Protein AF-A0A958MNU4-F1 (afdb_monomer_lite)

Radius of gyration: 23.28 Å; chains: 1; bounding box: 33×42×82 Å

Foldseek 3Di:
DVVVVVVVVVVVVVVVPPCPQFLLQVLLQVLLQCLLCPPVPPPDDRDRADGQDDDDPVDDSNDSPSSNVNNNVVNVVVNVPPPPCPPPPDPDDDDDDD

pLDDT: mean 85.31, std 14.1, range [51.0, 98.69]

Sequence (98 aa):
MKQTFLLSLIFFLSTSFLLSQTEFDNGFKDGYKNGHCQDQGIGCIKPIPPIAPIPTVDESSSSYQDGYNRGFQMGMKAQTSKPNSTNRQRYQTAKPTF

Secondary structure (DSSP, 8-state):
-HHHHHHHHHHHHHHGGG----HHHHHHHHHHHHHHTTT--TT--PPPPPPPPPP-TTS-TT-HHHHHHHHHHHHHHHHHTS----------PPPPP-

Structure (mmCIF, N/CA/C/O backbone):
data_AF-A0A958MNU4-F1
#
_entry.id   AF-A0A958MNU4-F1
#
loop_
_atom_site.group_PDB
_atom_site.id
_atom_site.type_symbol
_atom_site.label_atom_id
_atom_site.label_alt_id
_atom_site.label_comp_id
_atom_site.label_asym_id
_atom_site.label_entity_id
_atom_site.label_seq_id
_atom_site.pdbx_PDB_ins_code
_atom_site.Cartn_x
_atom_site.Cartn_y
_atom_site.Cartn_z
_atom_site.occupancy
_atom_site.B_iso_or_equiv
_atom_site.auth_seq_id
_atom_site.auth_comp_id
_atom_site.auth_asym_id
_atom_site.auth_atom_id
_atom_site.pdbx_PDB_model_num
ATOM 1 N N . MET A 1 1 ? -11.727 25.347 39.130 1.00 61.28 1 MET A N 1
ATOM 2 C CA . MET A 1 1 ? -11.015 24.052 39.006 1.00 61.28 1 MET A CA 1
ATOM 3 C C . MET A 1 1 ? -11.803 23.007 38.216 1.00 61.28 1 MET A C 1
ATOM 5 O O . MET A 1 1 ? -11.274 22.511 37.236 1.00 61.28 1 MET A O 1
ATOM 9 N N . LYS A 1 2 ? -13.065 22.697 38.558 1.00 69.12 2 LYS A N 1
ATOM 10 C CA . LYS A 1 2 ? -13.863 21.695 37.811 1.00 69.12 2 LYS A CA 1
ATOM 11 C C . LYS A 1 2 ? -14.173 22.101 36.357 1.00 69.12 2 LYS A C 1
ATOM 13 O O . LYS A 1 2 ? -14.072 21.277 35.460 1.00 69.12 2 LYS A O 1
ATOM 18 N N . GLN A 1 3 ? -14.476 23.377 36.112 1.00 75.12 3 GLN A N 1
ATOM 19 C CA . GLN A 1 3 ? -14.827 23.886 34.776 1.00 75.12 3 GLN A CA 1
ATOM 20 C C . GLN A 1 3 ? -13.622 23.988 33.825 1.00 75.12 3 GLN A C 1
ATOM 22 O O . GLN A 1 3 ? -13.725 23.647 32.653 1.00 75.12 3 GLN A O 1
ATOM 27 N N . THR A 1 4 ? -12.453 24.377 34.342 1.00 80.06 4 THR A N 1
ATOM 28 C CA . THR A 1 4 ? -11.189 24.386 33.587 1.00 80.06 4 THR A CA 1
ATOM 29 C C . THR A 1 4 ? -10.704 22.969 33.270 1.00 80.06 4 THR A C 1
ATOM 31 O O . THR A 1 4 ? -10.168 22.733 32.193 1.00 80.06 4 THR A O 1
ATOM 34 N N . PHE A 1 5 ? -10.942 22.010 34.171 1.00 85.56 5 PHE A N 1
ATOM 35 C CA . PHE A 1 5 ? -10.672 20.591 33.927 1.00 85.56 5 PHE A CA 1
ATOM 36 C C . PHE A 1 5 ? -11.576 20.018 32.825 1.00 85.56 5 PHE A C 1
ATOM 38 O O . PHE A 1 5 ? -11.093 19.317 31.940 1.00 85.56 5 PHE A O 1
ATOM 45 N N . LEU A 1 6 ? -12.864 20.381 32.825 1.00 85.81 6 LEU A N 1
ATOM 46 C CA . LEU A 1 6 ? -13.816 19.965 31.791 1.00 85.81 6 LEU A CA 1
ATOM 47 C C . LEU A 1 6 ? -13.427 20.495 30.399 1.00 85.81 6 LEU A C 1
ATOM 49 O O . LEU A 1 6 ? -13.471 19.755 29.423 1.00 85.81 6 LEU A O 1
ATOM 53 N N . LEU A 1 7 ? -13.000 21.760 30.316 1.00 85.56 7 LEU A N 1
ATOM 54 C CA . LEU A 1 7 ? -12.536 22.376 29.067 1.00 85.56 7 LEU A CA 1
ATOM 55 C C . LEU A 1 7 ? -11.246 21.730 28.543 1.00 85.56 7 LEU A C 1
ATOM 57 O O . LEU A 1 7 ? -11.131 21.493 27.343 1.00 85.56 7 LEU A O 1
ATOM 61 N N . SER A 1 8 ? -10.311 21.391 29.436 1.00 84.50 8 SER A N 1
ATOM 62 C CA . SER A 1 8 ? -9.097 20.643 29.082 1.00 84.50 8 SER A CA 1
ATOM 63 C C . SER A 1 8 ? -9.435 19.257 28.521 1.00 84.50 8 SER A C 1
ATOM 65 O O . SER A 1 8 ? -8.940 18.877 27.463 1.00 84.50 8 SER A O 1
ATOM 67 N N . LEU A 1 9 ? -10.355 18.529 29.165 1.00 84.81 9 LEU 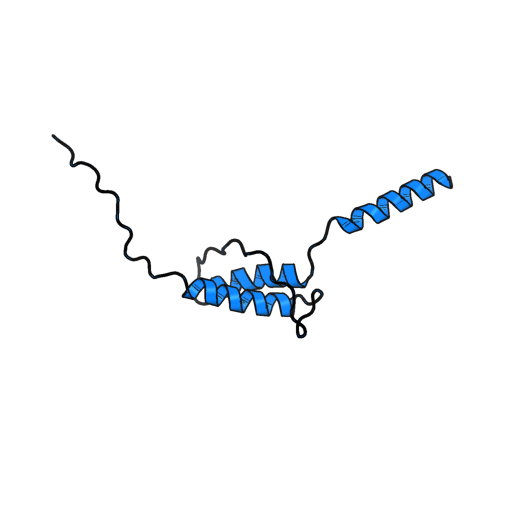A N 1
ATOM 68 C CA . LEU A 1 9 ? -10.792 17.207 28.715 1.00 84.81 9 LEU A CA 1
ATOM 69 C C . LEU A 1 9 ? -11.430 17.258 27.314 1.00 84.81 9 LEU A C 1
ATOM 71 O O . LEU A 1 9 ? -11.078 16.461 26.450 1.00 84.81 9 LEU A O 1
ATOM 75 N N . ILE A 1 10 ? -12.308 18.232 27.057 1.00 84.44 10 ILE A N 1
ATOM 76 C CA . ILE A 1 10 ? -12.951 18.419 25.744 1.00 84.44 10 ILE A CA 1
ATOM 77 C C . ILE A 1 10 ? -11.920 18.746 24.650 1.00 84.44 10 ILE A C 1
ATOM 79 O O . ILE A 1 10 ? -12.037 18.247 23.531 1.00 84.44 10 ILE A O 1
ATOM 83 N N . PHE A 1 11 ? -10.893 19.540 24.967 1.00 80.38 11 PHE A N 1
ATOM 84 C CA . PHE A 1 11 ? -9.813 19.867 24.032 1.00 80.38 11 PHE A CA 1
ATOM 85 C C . PHE A 1 11 ? -8.933 18.653 23.695 1.00 80.38 11 PHE A C 1
ATOM 87 O O . PHE A 1 11 ? -8.550 18.474 22.544 1.00 80.38 11 PHE A O 1
ATOM 94 N N . PHE A 1 12 ? -8.651 17.774 24.660 1.00 73.81 12 PHE A N 1
ATOM 95 C CA . PHE A 1 12 ? -7.902 16.543 24.387 1.00 73.81 12 PHE A CA 1
ATOM 96 C C . PHE A 1 12 ? -8.686 15.568 23.494 1.00 73.81 12 PHE A C 1
ATOM 98 O O . PHE A 1 12 ? -8.119 15.041 22.538 1.00 73.81 12 PHE A O 1
ATOM 105 N N . LEU A 1 13 ? -9.990 15.381 23.732 1.00 72.94 13 LEU A N 1
ATOM 106 C CA . LEU A 1 13 ? -10.832 14.491 22.918 1.00 72.94 13 LEU A CA 1
ATOM 107 C C . LEU A 1 13 ? -11.012 14.960 21.462 1.00 72.94 13 LEU A C 1
ATOM 109 O O . LEU A 1 13 ? -11.176 14.125 20.574 1.00 72.94 13 LEU A O 1
ATOM 113 N N . SER A 1 14 ? -10.977 16.266 21.182 1.00 69.69 14 SER A N 1
ATOM 114 C CA . SER A 1 14 ? -11.162 16.778 19.815 1.00 69.69 14 SER A CA 1
ATOM 115 C C . SER A 1 14 ? -9.946 16.547 18.907 1.00 69.69 14 SER A C 1
ATOM 117 O O . SER A 1 14 ? -10.104 16.429 17.692 1.00 69.69 14 SER A O 1
ATOM 119 N N . THR A 1 15 ? -8.741 16.416 19.472 1.00 65.69 15 THR A N 1
ATOM 120 C CA . THR A 1 15 ? -7.505 16.208 18.691 1.00 65.69 15 THR A CA 1
ATOM 121 C C . THR A 1 15 ? -7.382 14.814 18.070 1.00 65.69 15 THR A C 1
ATOM 123 O O . THR A 1 15 ? -6.695 14.652 17.062 1.00 65.69 15 THR A O 1
ATOM 126 N N . SER A 1 16 ? -8.092 13.814 18.601 1.00 61.56 16 SER A N 1
ATOM 127 C CA . SER A 1 16 ? -8.047 12.427 18.111 1.00 61.56 16 SER A CA 1
ATOM 128 C C . SER A 1 16 ? -8.760 12.215 16.767 1.00 61.56 16 SER A C 1
ATOM 130 O O . SER A 1 16 ? -8.522 11.209 16.107 1.00 61.56 16 SER A O 1
ATOM 132 N N . PHE A 1 17 ? -9.597 13.159 16.323 1.00 58.44 17 PHE A N 1
ATOM 133 C CA . PHE A 1 17 ? -10.357 13.051 15.068 1.00 58.44 17 PHE A CA 1
ATOM 134 C C . PHE A 1 17 ? -9.592 13.523 13.820 1.00 58.44 17 PHE A C 1
ATOM 136 O O . PHE A 1 17 ? -10.094 13.395 12.706 1.00 58.44 17 PHE A O 1
ATOM 143 N N . LEU A 1 18 ? -8.382 14.070 13.975 1.00 60.50 18 LEU A N 1
ATOM 144 C CA . LEU A 1 18 ? -7.619 14.641 12.856 1.00 60.50 18 LEU A CA 1
ATOM 145 C C . LEU A 1 18 ? -6.843 13.590 12.039 1.00 60.50 18 LEU A C 1
ATOM 147 O O . LEU A 1 18 ? -6.375 13.889 10.942 1.00 60.50 18 LEU A O 1
ATOM 151 N N . LEU A 1 19 ? -6.731 12.353 12.533 1.00 63.78 19 LEU A N 1
ATOM 152 C CA . LEU A 1 19 ? -6.011 11.260 11.875 1.00 63.78 19 LEU A CA 1
ATOM 153 C C . LEU A 1 19 ? -6.998 10.193 11.381 1.00 63.78 19 LEU A C 1
ATOM 155 O O . LEU A 1 19 ? -7.088 9.103 11.927 1.00 63.78 19 LEU A O 1
ATOM 159 N N . SER A 1 20 ? -7.749 10.513 10.325 1.00 67.62 20 SER A N 1
ATOM 160 C CA . SER A 1 20 ? -8.711 9.588 9.693 1.00 67.62 20 SER A CA 1
ATOM 161 C C . SER A 1 20 ? -8.057 8.485 8.836 1.00 67.62 20 SER A C 1
ATOM 163 O O . SER A 1 20 ? -8.767 7.725 8.182 1.00 67.62 20 SER A O 1
ATOM 165 N N . GLN A 1 21 ? -6.725 8.426 8.765 1.00 83.38 21 GLN A N 1
ATOM 166 C CA . GLN A 1 21 ? -6.015 7.455 7.930 1.00 83.38 21 GLN A CA 1
ATOM 167 C C . GLN A 1 21 ? -5.842 6.155 8.702 1.00 83.38 21 GLN A C 1
ATOM 169 O O . GLN A 1 21 ? -5.296 6.150 9.803 1.00 83.38 21 GLN A O 1
ATOM 174 N N . THR A 1 22 ? -6.318 5.067 8.115 1.00 93.38 22 THR A N 1
ATOM 175 C CA . THR A 1 22 ? -6.226 3.731 8.690 1.00 93.38 22 THR A CA 1
ATOM 176 C C . THR A 1 22 ? -4.854 3.107 8.413 1.00 93.38 22 THR A C 1
ATOM 178 O O . THR A 1 22 ? -4.125 3.542 7.517 1.00 93.38 22 THR A O 1
ATOM 181 N N . GLU A 1 23 ? -4.489 2.062 9.157 1.00 96.31 23 GLU A N 1
ATOM 182 C CA . GLU A 1 23 ? -3.260 1.304 8.880 1.00 96.31 23 GLU A CA 1
ATOM 183 C C . GLU A 1 23 ? -3.282 0.696 7.475 1.00 96.31 23 GLU A C 1
ATOM 185 O O . GLU A 1 23 ? -2.266 0.705 6.777 1.00 96.31 23 GLU A O 1
ATOM 190 N N . PHE A 1 24 ? -4.459 0.265 7.015 1.00 97.88 24 PHE A N 1
ATOM 191 C CA . PHE A 1 24 ? -4.668 -0.177 5.643 1.00 97.88 24 PHE A CA 1
ATOM 192 C C . PHE A 1 24 ? -4.322 0.918 4.624 1.00 97.88 24 PHE A C 1
ATOM 194 O O . PHE A 1 24 ? -3.629 0.641 3.648 1.00 97.88 24 PHE A O 1
ATOM 201 N N . ASP A 1 25 ? -4.735 2.171 4.849 1.00 97.12 25 ASP A N 1
ATOM 202 C CA . ASP A 1 25 ? -4.419 3.285 3.940 1.00 97.12 25 ASP A CA 1
ATOM 203 C C . ASP A 1 25 ? -2.910 3.534 3.845 1.00 97.12 25 ASP A C 1
ATOM 205 O O . ASP A 1 25 ? -2.379 3.813 2.764 1.00 97.12 25 ASP A O 1
ATOM 209 N N . ASN A 1 26 ? -2.215 3.444 4.979 1.00 97.06 26 ASN A N 1
ATOM 210 C CA . ASN A 1 26 ? -0.765 3.610 5.044 1.00 97.06 26 ASN A CA 1
ATOM 211 C C . ASN A 1 26 ? -0.062 2.471 4.298 1.00 97.06 26 ASN A C 1
ATOM 213 O O . ASN A 1 26 ? 0.755 2.732 3.409 1.00 97.06 26 ASN A O 1
ATOM 217 N N . GLY A 1 27 ? -0.462 1.227 4.572 1.00 98.25 27 GLY A N 1
ATOM 218 C CA . GLY A 1 27 ? 0.024 0.044 3.869 1.00 98.25 27 GLY A CA 1
ATOM 219 C C . GLY A 1 27 ? -0.200 0.141 2.367 1.00 98.25 27 GLY A C 1
ATOM 220 O O . GLY A 1 27 ? 0.733 -0.037 1.585 1.00 98.25 27 GLY A O 1
ATOM 221 N N . PHE A 1 28 ? -1.408 0.517 1.946 1.00 98.56 28 PHE A N 1
ATOM 222 C CA . PHE A 1 28 ? -1.768 0.663 0.540 1.00 98.56 28 PHE A CA 1
ATOM 223 C C . PHE A 1 28 ? -0.878 1.661 -0.196 1.00 98.56 28 PHE A C 1
ATOM 225 O O . PHE A 1 28 ? -0.376 1.357 -1.281 1.00 98.56 28 PHE A O 1
ATOM 232 N N . LYS A 1 29 ? -0.639 2.841 0.390 1.00 97.88 29 LYS A N 1
ATOM 233 C CA . LYS A 1 29 ? 0.219 3.873 -0.213 1.00 97.88 29 LYS A CA 1
ATOM 234 C C . LYS A 1 29 ? 1.643 3.371 -0.433 1.00 97.88 29 LYS A C 1
ATOM 236 O O . LYS A 1 29 ? 2.232 3.667 -1.476 1.00 97.88 29 LYS A O 1
ATOM 241 N N . ASP A 1 30 ? 2.197 2.638 0.524 1.00 98.25 30 ASP A N 1
ATOM 242 C CA . ASP A 1 30 ? 3.561 2.116 0.438 1.00 98.25 30 ASP A CA 1
ATOM 243 C C . ASP A 1 30 ? 3.656 0.942 -0.533 1.00 98.25 30 ASP A C 1
ATOM 245 O O . ASP A 1 30 ? 4.509 0.943 -1.428 1.00 98.25 30 ASP A O 1
ATOM 249 N N . GLY A 1 31 ? 2.718 -0.001 -0.425 1.00 98.12 31 GLY A N 1
ATOM 250 C CA . GLY A 1 31 ? 2.580 -1.130 -1.332 1.00 98.12 31 GLY A CA 1
ATOM 251 C C . GLY A 1 31 ? 2.470 -0.664 -2.777 1.00 98.12 31 GLY A C 1
ATOM 252 O O . GLY A 1 31 ? 3.236 -1.117 -3.621 1.00 98.12 31 GLY A O 1
ATOM 253 N N . TYR A 1 32 ? 1.603 0.310 -3.069 1.00 98.38 32 TYR A N 1
ATOM 254 C CA . TYR A 1 32 ? 1.413 0.832 -4.424 1.00 98.38 32 TYR A CA 1
ATOM 255 C C . TYR A 1 32 ? 2.691 1.413 -5.024 1.00 98.38 32 TYR A C 1
ATOM 257 O O . TYR A 1 32 ? 3.036 1.111 -6.169 1.00 98.38 32 TYR A O 1
ATOM 265 N N . LYS A 1 33 ? 3.429 2.222 -4.255 1.00 97.12 33 LYS A N 1
ATOM 266 C CA . LYS A 1 33 ? 4.703 2.798 -4.712 1.00 97.12 33 LYS A CA 1
ATOM 267 C C . LYS A 1 33 ? 5.730 1.714 -5.009 1.00 97.12 33 LYS A C 1
ATOM 269 O O . LYS A 1 33 ? 6.418 1.797 -6.023 1.00 97.12 33 LYS A O 1
ATOM 274 N N . ASN A 1 34 ? 5.844 0.730 -4.122 1.00 96.62 34 ASN A N 1
ATOM 275 C CA . ASN A 1 34 ? 6.817 -0.346 -4.259 1.00 96.62 34 ASN A CA 1
ATOM 276 C C . ASN A 1 34 ? 6.447 -1.274 -5.420 1.00 96.62 34 ASN A C 1
ATOM 278 O O . ASN A 1 34 ? 7.294 -1.534 -6.265 1.00 96.62 34 ASN A O 1
ATOM 282 N N . GLY A 1 35 ? 5.178 -1.672 -5.525 1.00 96.56 35 GLY A N 1
ATOM 283 C CA . GLY A 1 35 ? 4.668 -2.497 -6.618 1.00 96.56 35 GLY A CA 1
ATOM 284 C C . GLY A 1 35 ? 4.811 -1.820 -7.977 1.00 96.56 35 GLY A C 1
ATOM 285 O O . GLY A 1 35 ? 5.243 -2.449 -8.930 1.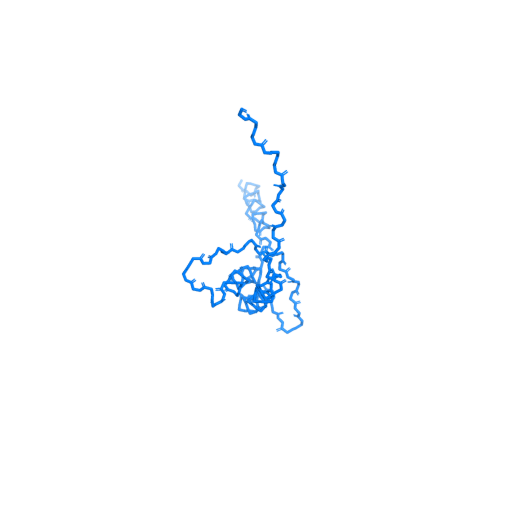00 96.56 35 GLY A O 1
ATOM 286 N N . HIS A 1 36 ? 4.543 -0.515 -8.085 1.00 95.94 36 HIS A N 1
ATOM 287 C CA . HIS A 1 36 ? 4.761 0.205 -9.345 1.00 95.94 36 HIS A CA 1
ATOM 288 C C . HIS A 1 36 ? 6.241 0.241 -9.765 1.00 95.94 36 HIS A C 1
ATOM 290 O O . HIS A 1 36 ? 6.554 0.300 -10.954 1.00 95.94 36 HIS A O 1
ATOM 296 N N . CYS A 1 37 ? 7.151 0.241 -8.793 1.00 94.69 37 CYS A N 1
ATOM 297 C CA . CYS A 1 37 ? 8.591 0.233 -9.023 1.00 94.69 37 CYS A CA 1
ATOM 298 C C . CYS A 1 37 ? 9.205 -1.167 -9.074 1.00 94.69 37 CYS A C 1
ATOM 300 O O . CYS A 1 37 ? 10.428 -1.278 -9.198 1.00 94.69 37 CYS A O 1
ATOM 302 N N . GLN A 1 38 ? 8.387 -2.216 -8.981 1.00 94.56 38 GLN A N 1
ATOM 303 C CA . GLN A 1 38 ? 8.865 -3.586 -9.025 1.00 94.56 38 GLN A CA 1
ATOM 304 C C . GLN A 1 38 ? 9.635 -3.816 -10.335 1.00 94.56 38 GLN A C 1
ATOM 306 O O . GLN A 1 38 ? 9.208 -3.393 -11.411 1.00 94.56 38 GLN A O 1
ATOM 311 N N . ASP A 1 39 ? 10.822 -4.411 -10.218 1.00 90.31 39 ASP A N 1
ATOM 312 C CA . ASP A 1 39 ? 11.718 -4.767 -11.327 1.00 90.31 39 ASP A CA 1
ATOM 313 C C . ASP A 1 39 ? 12.200 -3.605 -12.224 1.00 90.31 39 ASP A C 1
ATOM 315 O O . ASP A 1 39 ? 12.799 -3.833 -13.273 1.00 90.31 39 ASP A O 1
ATOM 319 N N . GLN A 1 40 ? 12.021 -2.343 -11.813 1.00 87.19 40 GLN A N 1
ATOM 320 C CA . GLN A 1 40 ? 12.552 -1.179 -12.549 1.00 87.19 40 GLN A CA 1
ATOM 321 C C . GLN A 1 40 ? 14.008 -0.834 -12.198 1.00 87.19 40 GLN A C 1
ATOM 323 O O . GLN A 1 40 ? 14.595 0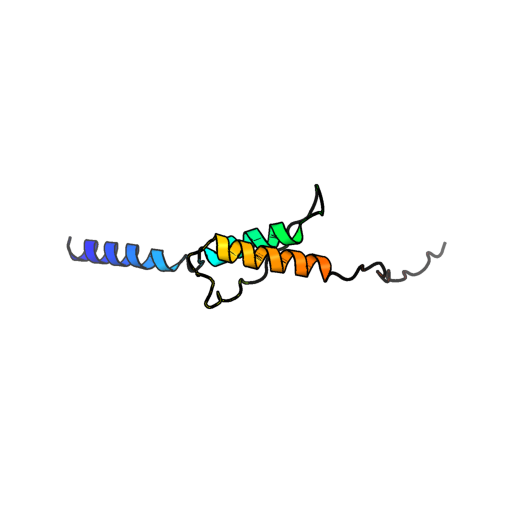.059 -12.808 1.00 87.19 40 GLN A O 1
ATOM 328 N N . GLY A 1 41 ? 14.598 -1.529 -11.221 1.00 83.69 41 GLY A N 1
ATOM 329 C CA . GLY A 1 41 ? 15.964 -1.290 -10.764 1.00 83.69 41 GLY A CA 1
ATOM 330 C C . GLY A 1 41 ? 16.150 0.054 -10.049 1.00 83.69 41 GLY A C 1
ATOM 331 O O . GLY A 1 41 ? 15.218 0.642 -9.492 1.00 83.69 41 GLY A O 1
ATOM 332 N N . ILE A 1 42 ? 17.396 0.531 -10.031 1.00 84.56 42 ILE A N 1
ATOM 333 C CA . ILE A 1 42 ? 17.766 1.799 -9.395 1.00 84.56 42 ILE A CA 1
ATOM 334 C C . ILE A 1 42 ? 17.267 2.952 -10.275 1.00 84.56 42 ILE A C 1
ATOM 336 O O . ILE A 1 42 ? 17.587 3.014 -11.459 1.00 84.56 42 ILE A O 1
ATOM 340 N N . GLY A 1 43 ? 16.506 3.880 -9.689 1.00 86.69 43 GLY A N 1
ATOM 341 C CA . GLY A 1 43 ? 16.018 5.080 -10.381 1.00 86.69 43 GLY A CA 1
ATOM 342 C C . GLY A 1 43 ? 14.520 5.102 -10.687 1.00 86.69 43 GLY A C 1
ATOM 343 O O . GLY A 1 43 ? 14.054 6.044 -11.328 1.00 86.69 43 GLY A O 1
ATOM 344 N N . CYS A 1 44 ? 13.740 4.125 -10.211 1.00 91.81 44 CYS A N 1
ATOM 345 C CA . CYS A 1 44 ? 12.287 4.230 -10.306 1.00 91.81 44 CYS A CA 1
ATOM 346 C C . CYS A 1 44 ? 11.758 5.455 -9.547 1.00 91.81 44 CYS A C 1
ATOM 348 O O . CYS A 1 44 ? 11.990 5.620 -8.346 1.00 91.81 44 CYS A O 1
ATOM 350 N N . ILE A 1 45 ? 10.976 6.279 -10.242 1.00 90.62 45 ILE A N 1
ATOM 351 C CA . ILE A 1 45 ? 10.255 7.395 -9.636 1.00 90.62 45 ILE A CA 1
ATOM 352 C C . ILE A 1 45 ? 8.935 6.859 -9.086 1.00 90.62 45 ILE A C 1
ATOM 354 O O . ILE A 1 45 ? 8.018 6.523 -9.841 1.00 90.62 45 ILE A O 1
ATOM 358 N N . LYS A 1 46 ? 8.842 6.789 -7.755 1.00 92.88 46 LYS A N 1
ATOM 359 C CA . LYS A 1 46 ? 7.625 6.365 -7.057 1.00 92.88 46 LY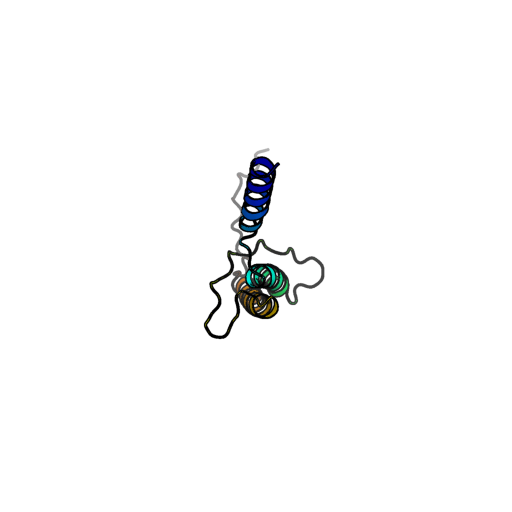S A CA 1
ATOM 360 C C . LYS A 1 46 ? 6.467 7.309 -7.417 1.00 92.88 46 LYS A C 1
ATOM 362 O O . LYS A 1 46 ? 6.599 8.519 -7.221 1.00 92.88 46 LYS A O 1
ATOM 367 N N . PRO A 1 47 ? 5.341 6.792 -7.933 1.00 92.69 47 PRO A N 1
ATOM 368 C CA . PRO A 1 47 ? 4.198 7.622 -8.281 1.00 92.69 47 PRO A CA 1
ATOM 369 C C . PRO A 1 47 ? 3.480 8.109 -7.021 1.00 92.69 47 P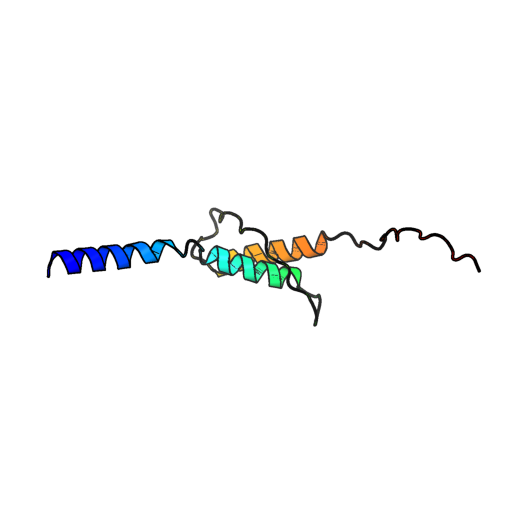RO A C 1
ATOM 371 O O . PRO A 1 47 ? 3.639 7.553 -5.931 1.00 92.69 47 PRO A O 1
ATOM 374 N N . ILE A 1 48 ? 2.624 9.114 -7.191 1.00 95.06 48 ILE A N 1
ATOM 375 C CA . ILE A 1 48 ? 1.621 9.460 -6.184 1.00 95.06 48 ILE A CA 1
ATOM 376 C C . ILE A 1 48 ? 0.562 8.343 -6.200 1.00 95.06 48 ILE A C 1
ATOM 378 O O . ILE A 1 48 ? -0.022 8.101 -7.260 1.00 95.06 48 ILE A O 1
ATOM 382 N N . PRO A 1 49 ? 0.331 7.628 -5.083 1.00 95.44 49 PRO A N 1
ATOM 383 C CA . PRO A 1 49 ? -0.684 6.583 -5.031 1.00 95.44 49 PRO A CA 1
ATOM 384 C C . PRO A 1 49 ? -2.091 7.155 -5.222 1.00 95.44 49 PRO A C 1
ATOM 386 O O . PRO A 1 49 ? -2.346 8.282 -4.787 1.00 95.44 49 PRO A O 1
ATOM 389 N N . PRO A 1 50 ? -3.021 6.385 -5.809 1.00 95.56 50 PRO A N 1
ATOM 390 C CA . PRO A 1 50 ? -4.434 6.725 -5.758 1.00 95.56 50 PRO A CA 1
ATOM 391 C C . PRO A 1 50 ? -4.963 6.620 -4.319 1.00 95.56 50 PRO A C 1
ATOM 393 O O . PRO A 1 50 ? -4.281 6.134 -3.413 1.00 95.56 50 PRO A O 1
ATOM 396 N N . ILE A 1 51 ? -6.205 7.058 -4.119 1.00 95.25 51 ILE A N 1
ATOM 397 C CA . ILE A 1 51 ? -6.937 6.821 -2.871 1.00 95.25 51 ILE A CA 1
ATOM 398 C C . ILE A 1 51 ? -7.069 5.305 -2.672 1.00 95.25 51 ILE A C 1
ATOM 400 O O . ILE A 1 51 ? -7.351 4.580 -3.631 1.00 95.25 51 ILE A O 1
ATOM 404 N N . ALA A 1 52 ? -6.838 4.835 -1.446 1.00 96.38 52 ALA A N 1
ATOM 405 C CA . ALA A 1 52 ? -6.964 3.421 -1.130 1.00 96.38 52 ALA A CA 1
ATOM 406 C C . ALA A 1 52 ? -8.419 2.956 -1.327 1.00 96.38 52 ALA A C 1
ATOM 408 O O . ALA A 1 52 ? -9.355 3.693 -1.001 1.00 96.38 52 ALA A O 1
ATOM 409 N N . PRO A 1 53 ? -8.633 1.755 -1.885 1.00 96.00 53 PRO A N 1
ATOM 410 C CA . PRO A 1 53 ? -9.961 1.175 -1.954 1.00 96.00 53 PRO A CA 1
ATOM 411 C C . PRO A 1 53 ? -10.460 0.836 -0.546 1.00 96.00 53 PRO A C 1
ATOM 413 O O . PRO A 1 53 ? -9.676 0.642 0.379 1.00 96.00 53 PRO A O 1
ATOM 416 N N . ILE A 1 54 ? -11.777 0.712 -0.404 1.00 95.62 54 ILE A N 1
ATOM 417 C CA . ILE A 1 54 ? -12.378 0.203 0.830 1.00 95.62 54 ILE A CA 1
ATOM 418 C C . ILE A 1 54 ? -11.928 -1.261 1.014 1.00 95.62 54 ILE A C 1
ATOM 420 O O . ILE A 1 54 ? -12.026 -2.022 0.043 1.00 95.62 54 ILE A O 1
ATOM 424 N N . PRO A 1 55 ? -11.453 -1.663 2.210 1.00 96.50 55 PRO A N 1
ATOM 425 C CA . PRO A 1 55 ? -11.092 -3.050 2.490 1.00 96.50 55 PRO A CA 1
ATOM 426 C C . PRO A 1 55 ? -12.243 -4.010 2.173 1.00 96.50 55 PRO A C 1
ATOM 428 O O . PRO A 1 55 ? -13.411 -3.716 2.442 1.00 96.50 55 PRO A O 1
ATOM 431 N N . THR A 1 56 ? -11.915 -5.153 1.578 1.00 96.62 56 THR A N 1
ATOM 432 C CA . THR A 1 56 ? -12.888 -6.226 1.331 1.00 96.62 56 THR A CA 1
ATOM 433 C C . THR A 1 56 ? -13.174 -7.031 2.599 1.00 96.62 56 THR A C 1
ATOM 435 O O . THR A 1 56 ? -12.567 -6.802 3.637 1.00 96.62 56 THR A O 1
ATOM 438 N N . VAL A 1 57 ? -14.103 -7.989 2.526 1.00 96.25 57 VAL A N 1
ATOM 439 C CA . VAL A 1 57 ? -14.475 -8.838 3.677 1.00 96.25 57 VAL A CA 1
ATOM 440 C C . VAL A 1 57 ? -13.312 -9.666 4.235 1.00 96.25 57 VAL A C 1
ATOM 442 O O . VAL A 1 57 ? -13.351 -10.043 5.402 1.00 96.25 57 VAL A O 1
ATOM 445 N N . ASP A 1 58 ? -12.285 -9.911 3.418 1.00 96.75 58 ASP A N 1
ATOM 446 C CA . ASP A 1 58 ? -11.090 -10.679 3.780 1.00 96.75 58 ASP A CA 1
ATOM 447 C C . ASP A 1 58 ? -9.903 -9.778 4.178 1.00 96.75 58 ASP A C 1
ATOM 449 O O . ASP A 1 58 ? -8.798 -10.269 4.399 1.00 96.75 58 ASP A O 1
ATOM 453 N N . GLU A 1 59 ? -10.105 -8.459 4.248 1.00 97.56 59 GLU A N 1
ATOM 454 C CA . GLU A 1 59 ? -9.080 -7.470 4.587 1.00 97.56 59 GLU A CA 1
ATOM 455 C C . GLU A 1 59 ? -9.531 -6.624 5.781 1.00 97.56 59 GLU A C 1
ATOM 457 O O . GLU A 1 59 ? -10.708 -6.300 5.942 1.00 97.56 59 GLU A O 1
ATOM 462 N N . SER A 1 60 ? -8.582 -6.202 6.612 1.00 96.56 60 SER A N 1
ATOM 463 C CA . SER A 1 60 ? -8.863 -5.326 7.747 1.00 96.56 60 SER A CA 1
ATOM 464 C C . SER A 1 60 ? -8.399 -3.896 7.496 1.00 96.56 60 SER A C 1
ATOM 466 O O . SER A 1 60 ? -7.254 -3.661 7.112 1.00 96.56 60 SER A O 1
ATOM 468 N N . SER A 1 61 ? -9.242 -2.915 7.840 1.00 95.19 61 SER A N 1
ATOM 469 C CA . SER A 1 61 ? -8.848 -1.498 7.873 1.00 95.19 61 SER A CA 1
ATOM 470 C C . SER A 1 61 ? -7.705 -1.227 8.859 1.00 95.19 61 SER A C 1
ATOM 472 O O . SER A 1 61 ? -6.911 -0.312 8.661 1.00 95.19 61 SER A O 1
ATOM 474 N N . SER A 1 62 ? -7.561 -2.044 9.904 1.00 95.81 62 SER A N 1
ATOM 475 C CA . SER A 1 62 ? -6.460 -1.942 10.868 1.00 95.81 62 SER A CA 1
ATOM 476 C C . SER A 1 62 ? -5.208 -2.736 10.476 1.00 95.81 62 SER A C 1
ATOM 478 O O . SER A 1 62 ? -4.228 -2.712 11.217 1.00 95.81 62 SER A O 1
ATOM 480 N N . SER A 1 63 ? -5.207 -3.433 9.333 1.00 97.75 63 SER A N 1
ATOM 481 C CA . SER A 1 63 ? -4.060 -4.218 8.870 1.00 97.75 63 SER A CA 1
ATOM 482 C C . SER A 1 63 ? -3.250 -3.453 7.829 1.00 97.75 63 SER A C 1
ATOM 484 O O . SER A 1 63 ? -3.649 -3.304 6.672 1.00 97.75 63 SER A O 1
ATOM 486 N N . TYR A 1 64 ? -2.052 -3.027 8.228 1.00 98.25 64 TYR A N 1
ATOM 487 C CA . TYR A 1 64 ? -1.062 -2.480 7.301 1.00 98.25 64 TYR A CA 1
ATOM 488 C C . TYR A 1 64 ? -0.706 -3.487 6.201 1.00 98.25 64 TYR A C 1
ATOM 490 O O . TYR A 1 64 ? -0.585 -3.119 5.035 1.00 98.25 64 TYR A O 1
ATOM 498 N N . GLN A 1 65 ? -0.559 -4.769 6.553 1.00 98.56 65 GLN A N 1
ATOM 499 C CA . GLN A 1 65 ? -0.147 -5.804 5.606 1.00 98.56 65 GLN A CA 1
ATOM 500 C C . GLN A 1 65 ? -1.195 -6.028 4.511 1.00 98.56 65 GLN A C 1
ATOM 502 O O . GLN A 1 65 ? -0.828 -6.193 3.347 1.00 98.56 65 GLN A O 1
ATOM 507 N N . ASP A 1 66 ? -2.482 -5.989 4.858 1.00 98.38 66 ASP A N 1
ATOM 508 C CA . ASP A 1 66 ? -3.573 -6.159 3.892 1.00 98.38 66 ASP A CA 1
ATOM 509 C C . ASP A 1 66 ? -3.573 -5.000 2.896 1.00 98.38 66 ASP A C 1
ATOM 511 O O . ASP A 1 66 ? -3.555 -5.211 1.679 1.00 98.38 66 ASP A O 1
ATOM 515 N N . GLY A 1 67 ? -3.465 -3.773 3.418 1.00 98.44 67 GLY A N 1
ATOM 516 C CA . GLY A 1 67 ? -3.299 -2.573 2.609 1.00 98.44 67 GLY A CA 1
ATOM 517 C C . GLY A 1 67 ? -2.082 -2.677 1.696 1.00 98.44 67 GLY A C 1
ATOM 518 O O . GLY A 1 67 ? -2.192 -2.459 0.489 1.00 98.44 67 GLY A O 1
ATOM 519 N N . TYR A 1 68 ? -0.931 -3.077 2.239 1.00 98.69 68 TYR A N 1
ATOM 520 C CA . TYR A 1 68 ? 0.313 -3.236 1.489 1.00 98.69 68 TYR A CA 1
ATOM 521 C C . TYR A 1 68 ? 0.173 -4.235 0.344 1.00 98.69 68 TYR A C 1
ATOM 523 O O . TYR A 1 68 ? 0.522 -3.918 -0.794 1.00 98.69 68 TYR A O 1
ATOM 531 N N . ASN A 1 69 ? -0.382 -5.415 0.614 1.00 98.44 69 ASN A N 1
ATOM 532 C CA . ASN A 1 69 ? -0.586 -6.456 -0.387 1.00 98.44 69 ASN A CA 1
ATOM 533 C C . ASN A 1 69 ? -1.498 -5.959 -1.520 1.00 98.44 69 ASN A C 1
ATOM 535 O O . ASN A 1 69 ? -1.158 -6.098 -2.701 1.00 98.44 69 ASN A O 1
ATOM 539 N N . ARG A 1 70 ? -2.620 -5.315 -1.172 1.00 98.12 70 ARG A N 1
ATOM 540 C CA . ARG A 1 70 ? -3.557 -4.722 -2.137 1.0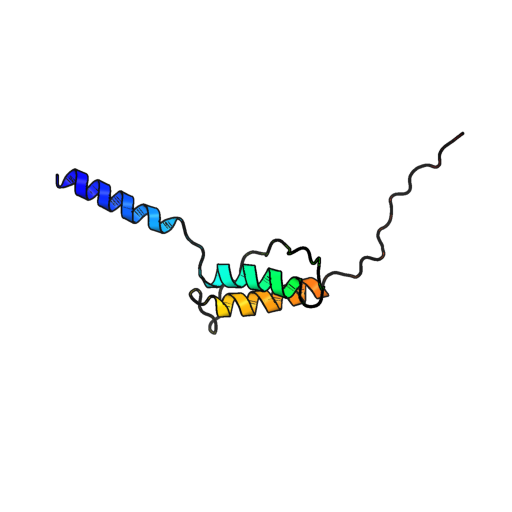0 98.12 70 ARG A CA 1
ATOM 541 C C . ARG A 1 70 ? -2.890 -3.634 -2.975 1.00 98.12 70 ARG A C 1
ATOM 543 O O . ARG A 1 70 ? -2.990 -3.645 -4.206 1.00 98.12 70 ARG A O 1
ATOM 550 N N . GLY A 1 71 ? -2.196 -2.711 -2.313 1.00 98.19 71 GLY A N 1
ATOM 551 C CA . GLY A 1 71 ? -1.469 -1.614 -2.938 1.00 98.19 71 GLY A CA 1
ATOM 552 C C . GLY A 1 71 ? -0.423 -2.129 -3.912 1.00 98.19 71 GLY A C 1
ATOM 553 O O . GLY A 1 71 ? -0.405 -1.709 -5.065 1.00 98.19 71 GLY A O 1
ATOM 554 N N . PHE A 1 72 ? 0.390 -3.096 -3.493 1.00 98.25 72 PHE A N 1
ATOM 555 C CA . PHE A 1 72 ? 1.452 -3.681 -4.307 1.00 98.25 72 PHE A CA 1
ATOM 556 C C . PHE A 1 72 ? 0.919 -4.302 -5.598 1.00 98.25 72 PHE A C 1
ATOM 558 O O . PHE A 1 72 ? 1.403 -3.986 -6.688 1.00 98.25 72 PHE A O 1
ATOM 565 N N . GLN A 1 73 ? -0.138 -5.112 -5.502 1.00 97.31 73 GLN A N 1
ATOM 566 C CA . GLN A 1 73 ? -0.784 -5.700 -6.676 1.00 97.31 73 GLN A CA 1
ATOM 567 C C . GLN A 1 73 ? -1.326 -4.631 -7.635 1.00 97.31 73 GLN A C 1
ATOM 569 O O . GLN A 1 73 ? -1.182 -4.758 -8.852 1.00 97.31 73 GLN A O 1
ATOM 574 N N . MET A 1 74 ? -1.944 -3.569 -7.108 1.00 97.06 74 MET A N 1
ATOM 575 C CA . MET A 1 74 ? -2.441 -2.461 -7.927 1.00 97.06 74 MET A CA 1
ATOM 576 C C . MET A 1 74 ? -1.307 -1.647 -8.558 1.00 97.06 74 MET A C 1
ATOM 578 O O . MET A 1 74 ? -1.417 -1.268 -9.722 1.00 97.06 74 MET A O 1
ATOM 582 N N . GLY A 1 75 ? -0.210 -1.427 -7.834 1.00 96.50 75 GLY A N 1
ATOM 583 C CA . GLY A 1 75 ? 0.982 -0.745 -8.332 1.00 96.50 75 GLY A CA 1
ATOM 584 C C . GLY A 1 75 ? 1.609 -1.473 -9.522 1.00 96.50 75 GLY A C 1
ATOM 585 O O . GLY A 1 75 ? 1.842 -0.851 -10.558 1.00 96.50 75 GLY A O 1
ATOM 586 N N . MET A 1 76 ? 1.793 -2.796 -9.421 1.00 95.38 76 MET A N 1
ATOM 587 C CA . MET A 1 76 ? 2.307 -3.619 -10.530 1.00 95.38 76 MET A CA 1
ATOM 588 C C . MET A 1 76 ? 1.380 -3.588 -11.754 1.00 95.38 76 MET A C 1
ATOM 590 O O . MET A 1 76 ? 1.823 -3.479 -12.901 1.00 95.38 76 MET A O 1
ATOM 594 N N . LYS A 1 77 ? 0.060 -3.636 -11.535 1.00 94.38 77 LYS A N 1
ATOM 595 C CA . LYS A 1 77 ? -0.918 -3.506 -12.627 1.00 94.38 77 LYS A CA 1
ATOM 596 C C . LYS A 1 77 ? -0.823 -2.136 -13.298 1.00 94.38 77 LYS A C 1
ATOM 598 O O . LYS A 1 77 ? -0.777 -2.068 -14.519 1.00 94.38 77 LYS A O 1
ATOM 603 N N . ALA A 1 78 ? -0.718 -1.060 -12.519 1.00 92.19 78 ALA A N 1
ATOM 604 C CA . ALA A 1 78 ? -0.586 0.297 -13.044 1.00 92.19 78 ALA A CA 1
ATOM 605 C C . ALA A 1 78 ? 0.707 0.504 -13.855 1.00 92.19 78 ALA A C 1
ATOM 607 O O . ALA A 1 78 ? 0.722 1.265 -14.824 1.00 92.19 78 ALA A O 1
ATOM 608 N N . GLN A 1 79 ? 1.788 -0.178 -13.472 1.00 87.31 79 GLN A N 1
ATOM 609 C CA . GLN A 1 79 ? 3.057 -0.181 -14.196 1.00 87.31 79 GLN A CA 1
ATOM 610 C C . GLN A 1 79 ? 2.917 -0.851 -15.572 1.00 87.31 79 GLN A C 1
ATOM 612 O O . GLN A 1 79 ? 3.319 -0.271 -16.578 1.00 87.31 79 GLN A O 1
ATOM 617 N N . THR A 1 80 ? 2.315 -2.042 -15.619 1.00 79.44 80 THR A N 1
ATOM 618 C CA . THR A 1 80 ? 2.132 -2.832 -16.853 1.00 79.44 80 THR A CA 1
ATOM 619 C C . THR A 1 80 ? 1.079 -2.249 -17.796 1.00 79.44 80 THR A C 1
ATOM 621 O O . THR A 1 80 ? 1.189 -2.400 -19.009 1.00 79.44 80 THR A O 1
ATOM 624 N N . SER A 1 81 ? 0.088 -1.528 -17.265 1.00 69.44 81 SER A N 1
ATOM 625 C CA . SER A 1 81 ? -0.937 -0.850 -18.063 1.00 69.44 81 SER A CA 1
ATOM 626 C C . SER A 1 81 ? -0.467 0.453 -18.712 1.00 69.44 81 SER A C 1
ATOM 628 O O . SER A 1 81 ? -1.228 1.051 -19.473 1.00 69.44 81 SER A O 1
ATOM 630 N N . LYS A 1 82 ? 0.755 0.932 -18.431 1.00 64.00 82 LYS A N 1
ATOM 631 C CA . LYS A 1 82 ? 1.317 2.058 -19.185 1.00 64.00 82 LYS A CA 1
ATOM 632 C C . LYS A 1 82 ? 1.579 1.583 -20.616 1.00 64.00 82 LYS A C 1
ATOM 634 O O . LYS A 1 82 ? 2.445 0.729 -20.806 1.00 64.00 82 LYS A O 1
ATOM 639 N N . PRO A 1 83 ? 0.878 2.118 -21.633 1.00 53.53 83 PRO A N 1
ATOM 640 C CA . PRO A 1 83 ? 1.212 1.794 -23.007 1.00 53.53 83 PRO A CA 1
ATOM 641 C C . PRO A 1 83 ? 2.668 2.198 -23.239 1.00 53.53 83 PRO A C 1
ATOM 643 O O . PRO A 1 83 ? 3.075 3.291 -22.835 1.00 53.53 83 PRO A O 1
ATOM 646 N N . ASN A 1 84 ? 3.446 1.328 -23.886 1.00 51.00 84 ASN A N 1
ATOM 647 C CA . ASN A 1 84 ? 4.746 1.679 -24.451 1.00 51.00 84 ASN A CA 1
ATOM 648 C C . ASN A 1 84 ? 4.536 2.852 -25.421 1.00 51.00 84 ASN A C 1
ATOM 650 O O . ASN A 1 84 ? 4.266 2.669 -26.605 1.00 51.00 84 ASN A O 1
ATOM 654 N N . SER A 1 85 ? 4.582 4.079 -24.902 1.00 51.38 85 SER A N 1
ATOM 655 C CA . SER A 1 85 ? 4.416 5.312 -25.662 1.00 51.38 85 SER A CA 1
ATOM 656 C C . SER A 1 85 ? 5.723 5.593 -26.398 1.00 51.38 85 SER A C 1
ATOM 658 O O . SER A 1 85 ? 6.507 6.466 -26.033 1.00 51.38 85 SER A O 1
ATOM 660 N N . THR A 1 86 ? 5.978 4.811 -27.442 1.00 54.19 86 THR A N 1
ATOM 661 C CA . THR A 1 86 ? 6.971 5.131 -28.472 1.00 54.19 86 THR A CA 1
ATOM 662 C C . THR A 1 86 ? 6.423 6.115 -29.506 1.00 54.19 86 THR A C 1
ATOM 664 O O . THR A 1 86 ? 7.184 6.610 -30.329 1.00 54.19 86 THR A O 1
ATOM 667 N N . ASN A 1 87 ? 5.142 6.495 -29.438 1.00 53.38 87 ASN A N 1
ATOM 668 C CA . ASN A 1 87 ? 4.557 7.498 -30.326 1.00 53.38 87 ASN A CA 1
ATOM 669 C C . ASN A 1 87 ? 4.357 8.840 -29.607 1.00 53.38 87 ASN A C 1
ATOM 671 O O . ASN A 1 87 ? 3.239 9.272 -29.334 1.00 53.38 87 ASN A O 1
ATOM 675 N N . ARG A 1 88 ? 5.463 9.508 -29.260 1.00 59.44 88 ARG A N 1
ATOM 676 C CA . ARG A 1 88 ? 5.416 10.946 -28.973 1.00 59.44 88 ARG A CA 1
ATOM 677 C C . ARG A 1 88 ? 5.399 11.666 -30.317 1.00 59.44 88 ARG A C 1
ATOM 679 O O . ARG A 1 88 ? 6.460 11.883 -30.900 1.00 59.44 88 ARG A O 1
ATOM 686 N N . GLN A 1 89 ? 4.217 12.022 -30.821 1.00 63.34 89 GLN A N 1
ATOM 687 C CA . GLN A 1 89 ? 4.114 12.947 -31.951 1.00 63.34 89 GLN A CA 1
ATOM 688 C C . GLN A 1 89 ? 4.712 14.290 -31.523 1.00 63.34 89 GLN A C 1
ATOM 690 O O . GLN A 1 89 ? 4.095 15.081 -30.814 1.00 63.34 89 GLN A O 1
ATOM 695 N N . ARG A 1 90 ? 5.976 14.510 -31.887 1.00 66.69 90 ARG A N 1
ATOM 696 C CA . ARG A 1 90 ? 6.676 15.771 -31.656 1.00 66.69 90 ARG A CA 1
ATOM 697 C C . ARG A 1 90 ? 5.996 16.831 -32.519 1.00 66.69 90 ARG A C 1
ATOM 699 O O . ARG A 1 90 ? 5.862 16.632 -33.725 1.00 66.69 90 ARG A O 1
ATOM 706 N N . TYR A 1 91 ? 5.569 17.933 -31.911 1.00 72.50 91 TYR A N 1
ATOM 707 C CA . TYR A 1 91 ? 4.992 19.060 -32.643 1.00 72.50 91 TYR A CA 1
ATOM 708 C C . TYR A 1 91 ? 5.987 19.518 -33.719 1.00 72.50 91 TYR A C 1
ATOM 710 O O . TYR A 1 91 ? 7.165 19.732 -33.423 1.00 72.50 91 TYR A O 1
ATOM 718 N N . GLN A 1 92 ? 5.537 19.615 -34.970 1.00 77.44 92 GLN A N 1
ATOM 719 C CA . GLN A 1 92 ? 6.384 20.050 -36.077 1.00 77.44 92 GLN A CA 1
ATOM 720 C C . GLN A 1 92 ? 6.558 21.567 -35.984 1.00 77.44 92 GLN A C 1
ATOM 722 O O . GLN A 1 92 ? 5.601 22.318 -36.149 1.00 77.44 92 GLN A O 1
ATOM 727 N N . THR A 1 93 ? 7.769 22.028 -35.682 1.00 80.19 93 THR A N 1
ATOM 728 C CA . THR A 1 93 ? 8.104 23.455 -35.736 1.00 80.19 93 THR A CA 1
ATOM 729 C C . THR A 1 93 ? 8.439 23.859 -37.168 1.00 80.19 93 THR A C 1
ATOM 731 O O . THR A 1 93 ? 8.981 23.057 -37.933 1.00 80.19 93 THR A O 1
ATOM 734 N N . ALA A 1 94 ? 8.151 25.111 -37.529 1.00 80.19 94 ALA A N 1
ATOM 735 C CA . ALA A 1 94 ? 8.556 25.667 -38.816 1.00 80.19 94 ALA A CA 1
ATOM 736 C C . ALA A 1 94 ? 10.083 25.569 -39.001 1.00 80.19 94 ALA A C 1
ATOM 738 O O . ALA A 1 94 ? 10.848 25.701 -38.042 1.00 80.19 94 ALA A O 1
ATOM 739 N N . LYS A 1 95 ? 10.526 25.314 -40.238 1.00 78.19 95 LYS A N 1
ATOM 740 C CA . LYS A 1 95 ? 11.954 25.284 -40.577 1.00 78.19 95 LYS A CA 1
ATOM 741 C C . LYS A 1 95 ? 12.533 26.705 -40.513 1.00 78.19 95 LYS A C 1
ATOM 743 O O . LYS A 1 95 ? 11.855 27.629 -40.961 1.00 78.19 95 LYS A O 1
ATOM 748 N N . PRO A 1 96 ? 13.760 26.888 -39.996 1.00 73.31 96 PRO A N 1
ATOM 749 C CA . PRO A 1 96 ? 14.403 28.194 -39.990 1.00 73.31 96 PRO A CA 1
ATOM 750 C C . PRO A 1 96 ? 14.651 28.663 -41.427 1.00 73.31 96 PRO A C 1
ATOM 752 O O . PRO A 1 96 ? 15.135 27.897 -42.262 1.00 73.31 96 PRO A O 1
ATOM 755 N N . THR A 1 97 ? 14.310 29.917 -41.703 1.00 73.56 97 THR A N 1
ATOM 756 C CA . THR A 1 97 ? 14.692 30.628 -42.925 1.00 73.56 97 THR A CA 1
ATOM 757 C C . THR A 1 97 ? 15.979 31.395 -42.640 1.00 73.56 97 THR A C 1
ATOM 759 O O . THR A 1 97 ? 15.984 32.236 -41.739 1.00 73.56 97 THR A O 1
ATOM 762 N N . PHE A 1 98 ? 17.047 31.076 -43.368 1.00 74.19 98 PHE A N 1
ATOM 763 C CA . PHE A 1 98 ? 18.277 31.867 -43.413 1.00 74.19 98 PHE A CA 1
ATOM 764 C C . PHE A 1 98 ? 18.247 32.776 -44.637 1.00 74.19 98 PHE A C 1
ATOM 766 O O . PHE A 1 98 ? 17.747 32.298 -45.684 1.00 74.19 98 PHE A O 1
#